Protein AF-A0A660YAD1-F1 (afdb_monomer)

Mean predicted aligned error: 13.76 Å

Secondary structure (DSSP, 8-state):
-------TT-----TT----HHHHHHHHHHHHHHHHHH-TTSS--GGG---SS-SS----TTPPP-TTT-GGGSPPP-

Sequence (78 aa):
MMHDLIPENRIQSDLFDRVDRARSGKLMRTLDEINAAMGPGTLKYAAAGVDPNPRWRTVAEKRSPAYTTNWGQLPEVS

Radius of gyration: 17.52 Å; Cα contacts (8 Å, |Δi|>4): 16; chains: 1; bounding box: 46×35×37 Å

Solvent-accessible surface area (backbone atoms only — not comparable to full-atom values): 5541 Å² total; per-residue (Å²): 137,86,82,70,93,64,59,88,88,64,70,84,78,57,100,80,67,80,75,62,58,70,62,49,53,52,51,51,51,55,50,50,56,48,29,70,74,70,37,84,77,72,74,73,59,74,92,77,54,83,64,91,76,54,96,80,66,95,74,69,87,82,62,72,69,48,60,90,83,34,82,91,45,50,85,84,86,130

pLDDT: mean 73.88, std 10.27, range [37.56, 87.94]

Structure (mmCIF, N/CA/C/O backbone):
data_AF-A0A660YAD1-F1
#
_entry.id   AF-A0A660YAD1-F1
#
loop_
_atom_site.group_PDB
_atom_site.id
_atom_site.type_symbol
_atom_site.label_atom_id
_atom_site.label_alt_id
_atom_site.label_comp_id
_atom_site.label_asym_id
_atom_site.label_entity_id
_atom_site.label_seq_id
_atom_site.pdbx_PDB_ins_code
_atom_site.Cartn_x
_atom_site.Cartn_y
_atom_site.Cartn_z
_atom_site.occupancy
_atom_site.B_iso_or_equiv
_atom_site.auth_seq_id
_atom_site.auth_comp_id
_atom_site.auth_asym_id
_atom_site.auth_atom_id
_atom_site.pdbx_PDB_model_num
ATOM 1 N N . MET A 1 1 ? -3.643 20.862 4.128 1.00 37.56 1 MET A N 1
ATOM 2 C CA . MET A 1 1 ? -4.803 21.009 3.227 1.00 37.56 1 MET A CA 1
ATOM 3 C C . MET A 1 1 ? -4.753 19.862 2.230 1.00 37.56 1 MET A C 1
ATOM 5 O O . MET A 1 1 ? -3.834 19.833 1.425 1.00 37.56 1 MET A O 1
ATOM 9 N N . MET A 1 2 ? -5.623 18.860 2.374 1.00 40.75 2 MET A N 1
ATOM 10 C CA . MET A 1 2 ? -5.638 17.655 1.534 1.00 40.75 2 MET A CA 1
ATOM 11 C C . MET A 1 2 ? -6.661 17.872 0.421 1.00 40.75 2 MET A C 1
ATOM 13 O O . MET A 1 2 ? -7.858 17.788 0.677 1.00 40.75 2 MET A O 1
ATOM 17 N N . HIS A 1 3 ? -6.197 18.231 -0.776 1.00 44.41 3 HIS A N 1
ATOM 18 C CA . HIS A 1 3 ? -7.067 18.272 -1.945 1.00 44.41 3 HIS A CA 1
ATOM 19 C C . HIS A 1 3 ? -7.401 16.844 -2.372 1.00 44.41 3 HIS A C 1
ATOM 21 O O . HIS A 1 3 ? -6.508 16.064 -2.681 1.00 44.41 3 HIS A O 1
ATOM 27 N N . ASP A 1 4 ? -8.698 16.560 -2.301 1.00 57.25 4 ASP A N 1
ATOM 28 C CA . ASP A 1 4 ? -9.493 15.647 -3.111 1.00 57.25 4 ASP A CA 1
ATOM 29 C C . ASP A 1 4 ? -8.930 14.260 -3.430 1.00 57.25 4 ASP A C 1
ATOM 31 O O . ASP A 1 4 ? -7.974 14.068 -4.180 1.00 57.25 4 ASP A O 1
ATOM 35 N N . LEU A 1 5 ? -9.668 13.258 -2.949 1.00 60.59 5 LEU A N 1
ATOM 36 C CA . LEU A 1 5 ? -9.697 11.937 -3.561 1.00 60.59 5 LEU A CA 1
ATOM 37 C C . LEU A 1 5 ? -10.197 12.095 -5.003 1.00 60.59 5 LEU A C 1
ATOM 39 O O . LEU A 1 5 ? -11.397 12.151 -5.265 1.00 60.59 5 LEU A O 1
ATOM 43 N N . ILE A 1 6 ? -9.263 12.208 -5.939 1.00 68.31 6 ILE A N 1
ATOM 44 C CA . ILE A 1 6 ? -9.560 12.209 -7.365 1.00 68.31 6 ILE A CA 1
ATOM 45 C C . ILE A 1 6 ? -9.773 10.769 -7.850 1.00 68.31 6 ILE A C 1
ATOM 47 O O . ILE A 1 6 ? -9.053 9.861 -7.425 1.00 68.31 6 ILE A O 1
ATOM 51 N N . PRO A 1 7 ? -10.745 10.535 -8.747 1.00 67.00 7 PRO A N 1
ATOM 52 C CA . PRO A 1 7 ? -10.901 9.248 -9.410 1.00 67.00 7 PRO A CA 1
ATOM 53 C C . PRO A 1 7 ? -9.590 8.791 -10.061 1.00 67.00 7 PRO A C 1
ATOM 55 O O . PRO A 1 7 ? -8.896 9.600 -10.675 1.00 67.00 7 PRO A O 1
ATOM 58 N N . GLU A 1 8 ? -9.281 7.492 -9.995 1.00 67.06 8 GLU A N 1
ATOM 59 C CA . GLU A 1 8 ? -8.057 6.914 -10.582 1.00 67.06 8 GLU A CA 1
ATOM 60 C C . GLU A 1 8 ? -7.903 7.241 -12.078 1.00 67.06 8 GLU A C 1
ATOM 62 O O . GLU A 1 8 ? -6.792 7.341 -12.586 1.00 67.06 8 GLU A O 1
ATOM 67 N N . ASN A 1 9 ? -9.014 7.474 -12.783 1.00 70.31 9 ASN A N 1
ATOM 68 C CA . ASN A 1 9 ? -9.028 7.837 -14.199 1.00 70.31 9 ASN A CA 1
ATOM 69 C C . ASN A 1 9 ? -8.771 9.332 -14.485 1.00 70.31 9 ASN A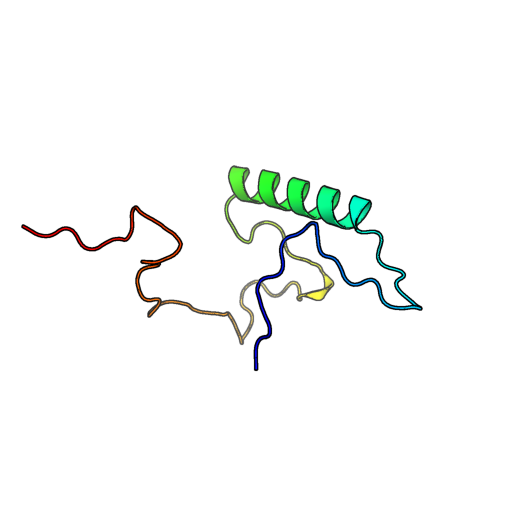 C 1
ATOM 71 O O . ASN A 1 9 ? -8.596 9.696 -15.646 1.00 70.31 9 ASN A O 1
ATOM 75 N N . ARG A 1 10 ? -8.748 10.205 -13.468 1.00 65.81 10 ARG A N 1
ATOM 76 C CA . ARG A 1 10 ? -8.466 11.643 -13.606 1.00 65.81 10 ARG A CA 1
ATOM 77 C C . ARG A 1 10 ? -7.089 11.973 -13.060 1.00 65.81 10 ARG A C 1
ATOM 79 O O . ARG A 1 10 ? -6.938 12.692 -12.079 1.00 65.81 10 ARG A O 1
ATOM 86 N N . ILE A 1 11 ? -6.074 11.446 -13.725 1.00 67.12 11 ILE A N 1
ATOM 87 C CA . ILE A 1 11 ? -4.690 11.760 -13.402 1.00 67.12 11 ILE A CA 1
ATOM 88 C C . ILE A 1 11 ? -4.307 13.028 -14.162 1.00 67.12 11 ILE A C 1
ATOM 90 O O . ILE A 1 11 ? -4.227 13.015 -15.388 1.00 67.12 11 ILE 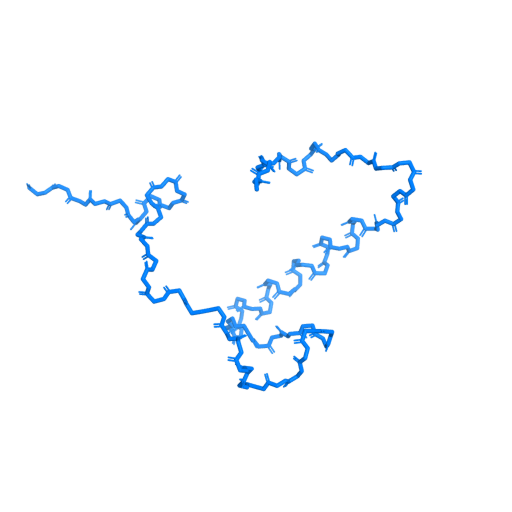A O 1
ATOM 94 N N . GLN A 1 12 ? -4.050 14.120 -13.444 1.00 64.38 12 GLN A N 1
ATOM 95 C CA . GLN A 1 12 ? -3.352 15.260 -14.028 1.00 64.38 12 GLN A CA 1
ATOM 96 C C . GLN A 1 12 ? -1.872 14.884 -14.160 1.00 64.38 12 GLN A C 1
ATOM 98 O O . GLN A 1 12 ? -1.161 14.787 -13.162 1.00 64.38 12 GLN A O 1
ATOM 103 N N . SER A 1 13 ? -1.430 14.604 -15.385 1.00 66.38 13 SER A N 1
ATOM 104 C CA . SER A 1 13 ? -0.017 14.390 -15.695 1.00 66.38 13 SER A CA 1
ATOM 105 C C . SER A 1 13 ? 0.727 15.722 -15.640 1.00 66.38 13 SER A C 1
ATOM 107 O O . SER A 1 13 ? 0.272 16.707 -16.225 1.00 66.38 13 SER A O 1
ATOM 109 N N . ASP A 1 14 ? 1.868 15.750 -14.961 1.00 71.38 14 ASP A N 1
ATOM 110 C CA . ASP A 1 14 ? 2.794 16.880 -15.027 1.00 71.38 14 ASP A CA 1
ATOM 111 C C . ASP A 1 14 ? 3.603 16.824 -16.337 1.00 71.38 14 ASP A C 1
ATOM 113 O O . ASP A 1 14 ? 3.791 15.754 -16.921 1.00 71.38 14 ASP A O 1
ATOM 117 N N . LEU A 1 15 ? 4.119 17.966 -16.793 1.00 74.81 15 LEU A N 1
ATOM 118 C CA . LEU A 1 15 ? 4.925 18.078 -18.015 1.00 74.81 15 LEU A CA 1
ATOM 119 C C . LEU A 1 15 ? 6.187 17.193 -17.967 1.00 74.81 15 LEU A C 1
ATOM 121 O O . LEU A 1 15 ? 6.710 16.794 -19.007 1.00 74.81 15 LEU A O 1
ATOM 125 N N . PHE A 1 16 ? 6.653 16.858 -16.763 1.00 80.00 16 PHE A N 1
ATOM 126 C CA . PHE A 1 16 ? 7.804 15.989 -16.517 1.00 80.00 16 PHE A CA 1
ATOM 127 C C . PHE A 1 16 ? 7.429 14.657 -15.857 1.00 80.00 16 PHE A C 1
ATOM 129 O O . PHE A 1 16 ? 8.275 14.050 -15.194 1.00 80.00 16 PHE A O 1
ATOM 136 N N . ASP A 1 17 ? 6.187 14.188 -16.012 1.00 74.50 17 ASP A N 1
ATOM 137 C CA 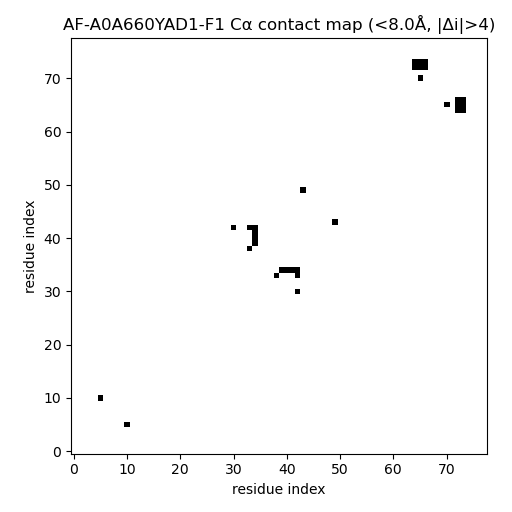. ASP A 1 17 ? 5.767 12.919 -15.418 1.00 74.50 17 ASP A CA 1
ATOM 138 C C . ASP A 1 17 ? 6.581 11.745 -15.998 1.00 74.50 17 ASP A C 1
ATOM 140 O O . ASP A 1 17 ? 6.511 11.410 -17.181 1.00 74.50 17 ASP A O 1
ATOM 144 N N . A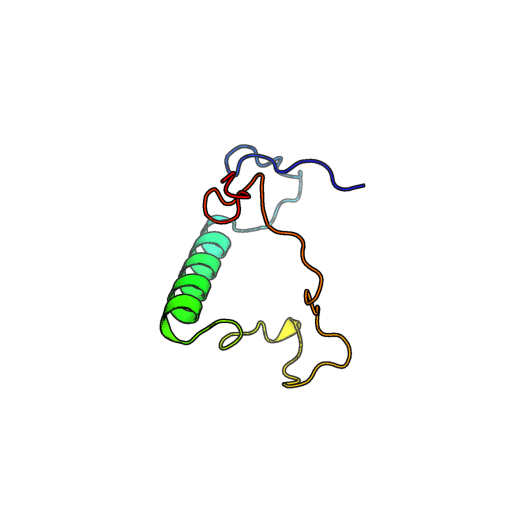RG A 1 18 ? 7.406 11.139 -15.141 1.00 75.50 18 ARG A N 1
ATOM 145 C CA . ARG A 1 18 ? 8.260 9.977 -15.441 1.00 75.50 18 ARG A CA 1
ATOM 146 C C . ARG A 1 18 ? 7.759 8.706 -14.756 1.00 75.50 18 ARG A C 1
ATOM 148 O O . ARG A 1 18 ? 8.472 7.702 -14.725 1.00 75.50 18 ARG A O 1
ATOM 155 N N . VAL A 1 19 ? 6.575 8.750 -14.147 1.00 78.62 19 VAL A N 1
ATOM 156 C CA . VAL A 1 19 ? 6.058 7.646 -13.343 1.00 78.62 19 VAL A CA 1
ATOM 157 C C . VAL A 1 19 ? 5.357 6.629 -14.237 1.00 78.62 19 VAL A C 1
ATOM 159 O O . VAL A 1 19 ? 4.303 6.888 -14.812 1.00 78.62 19 VAL A O 1
ATOM 162 N N . ASP A 1 20 ? 5.899 5.414 -14.287 1.00 80.88 20 ASP A N 1
ATOM 163 C CA . ASP A 1 20 ? 5.220 4.278 -14.910 1.00 80.88 20 ASP A CA 1
ATOM 164 C C . ASP A 1 20 ? 4.094 3.762 -13.994 1.00 80.88 20 ASP A C 1
ATOM 166 O O . ASP A 1 20 ? 4.286 2.920 -13.106 1.00 80.88 20 ASP A O 1
ATOM 170 N N . ARG A 1 21 ? 2.891 4.303 -14.207 1.00 81.25 21 ARG A N 1
ATOM 171 C CA . ARG A 1 21 ? 1.669 3.957 -13.463 1.00 81.25 21 ARG A CA 1
ATOM 172 C C . ARG A 1 21 ? 1.246 2.502 -13.679 1.00 81.25 21 ARG A C 1
ATOM 174 O O . ARG A 1 21 ? 0.732 1.890 -12.747 1.00 81.25 21 ARG A O 1
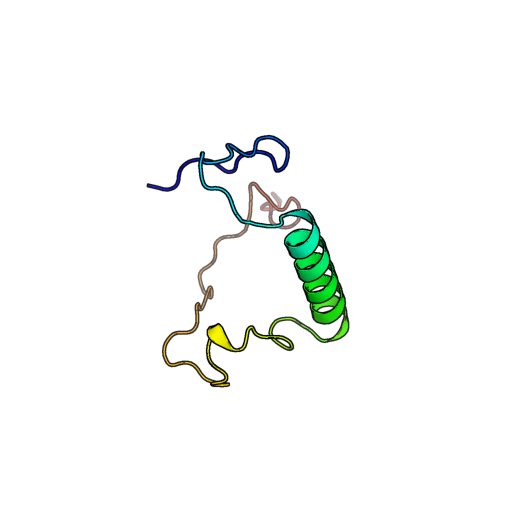ATOM 181 N N . ALA A 1 22 ? 1.486 1.926 -14.860 1.00 82.06 22 ALA A N 1
ATOM 182 C CA . ALA A 1 22 ? 1.113 0.542 -15.157 1.00 82.06 22 ALA A CA 1
ATOM 183 C C . ALA A 1 22 ? 1.961 -0.441 -14.340 1.00 82.06 22 ALA A C 1
ATOM 185 O O . ALA A 1 22 ? 1.433 -1.369 -13.713 1.00 82.06 22 ALA A O 1
ATOM 186 N N . ARG A 1 23 ? 3.273 -0.190 -14.277 1.00 83.12 23 ARG A N 1
ATOM 187 C CA . ARG A 1 23 ? 4.191 -0.938 -13.415 1.00 83.12 23 ARG A CA 1
ATOM 188 C C . ARG A 1 23 ? 3.853 -0.751 -11.938 1.00 83.12 23 ARG A C 1
ATOM 190 O O . ARG A 1 23 ? 3.825 -1.737 -11.203 1.00 83.12 23 ARG A O 1
ATOM 197 N N . SER A 1 24 ? 3.568 0.484 -11.521 1.00 82.69 24 SER A N 1
ATOM 198 C CA . SER A 1 24 ? 3.182 0.804 -10.141 1.00 82.69 24 SER A CA 1
ATOM 199 C C . SER A 1 24 ? 1.903 0.069 -9.718 1.00 82.69 24 SER A C 1
ATOM 201 O O . SER A 1 24 ? 1.886 -0.597 -8.685 1.00 82.69 24 SER A O 1
ATOM 203 N N . GLY A 1 25 ? 0.868 0.075 -10.564 1.00 85.38 25 GLY A N 1
ATOM 204 C CA . GLY A 1 25 ? -0.382 -0.639 -10.302 1.00 85.38 25 GLY A CA 1
ATOM 205 C C . GLY A 1 25 ? -0.203 -2.157 -10.224 1.00 85.38 25 GLY A C 1
ATOM 206 O O . GLY A 1 25 ? -0.794 -2.803 -9.362 1.00 85.38 25 GLY A O 1
ATOM 207 N N . LYS A 1 26 ? 0.651 -2.748 -11.074 1.00 87.19 26 LYS A N 1
ATOM 208 C CA . LYS A 1 26 ? 0.983 -4.180 -10.977 1.00 87.19 26 LYS A CA 1
ATOM 209 C C . LYS A 1 26 ? 1.698 -4.503 -9.662 1.00 87.19 26 LYS A C 1
ATOM 211 O O . LYS A 1 26 ? 1.342 -5.482 -9.019 1.00 87.19 26 LYS A O 1
ATOM 216 N N . LEU A 1 27 ? 2.666 -3.676 -9.265 1.00 85.75 27 LEU A N 1
ATOM 217 C CA . LEU A 1 27 ? 3.387 -3.834 -8.003 1.00 85.75 27 LEU A CA 1
ATOM 218 C C . LEU A 1 27 ? 2.444 -3.752 -6.795 1.00 85.75 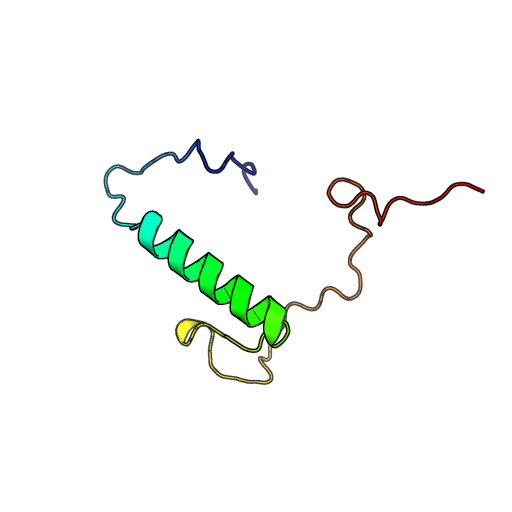27 LEU A C 1
ATOM 220 O O . LEU A 1 27 ? 2.520 -4.615 -5.925 1.00 85.75 27 LEU A O 1
ATOM 224 N N . MET A 1 28 ? 1.551 -2.755 -6.754 1.00 84.81 28 MET A N 1
ATOM 225 C CA . MET A 1 28 ? 0.581 -2.611 -5.662 1.00 84.81 28 MET A CA 1
ATOM 226 C C . MET A 1 28 ? -0.338 -3.828 -5.561 1.00 84.81 28 MET A C 1
ATOM 228 O O . MET A 1 28 ? -0.455 -4.390 -4.479 1.00 84.81 28 MET A O 1
ATOM 232 N N . ARG A 1 29 ? -0.888 -4.314 -6.685 1.00 87.81 29 ARG A N 1
ATOM 233 C CA . ARG A 1 29 ? -1.725 -5.527 -6.684 1.00 87.81 29 ARG A CA 1
ATOM 234 C C . ARG A 1 29 ? -0.995 -6.743 -6.118 1.00 87.81 29 ARG A C 1
ATOM 236 O O . ARG A 1 29 ? -1.545 -7.442 -5.278 1.00 87.81 29 ARG A O 1
ATOM 243 N N . THR A 1 30 ? 0.252 -6.973 -6.528 1.00 87.56 30 THR A N 1
ATOM 244 C CA . THR A 1 30 ? 1.045 -8.093 -6.000 1.00 87.56 30 THR A CA 1
ATOM 245 C C . THR A 1 30 ? 1.330 -7.939 -4.504 1.00 87.56 30 THR A C 1
ATOM 247 O O . THR A 1 30 ? 1.292 -8.921 -3.769 1.00 87.56 30 THR A O 1
ATOM 250 N N . LEU A 1 31 ? 1.597 -6.719 -4.028 1.00 84.56 31 LEU A N 1
ATOM 251 C CA . LEU A 1 31 ? 1.755 -6.465 -2.594 1.00 84.56 31 LEU A CA 1
ATOM 252 C C . LEU A 1 31 ? 0.461 -6.751 -1.825 1.00 84.56 31 LEU A C 1
ATOM 254 O O . LEU A 1 31 ? 0.520 -7.376 -0.768 1.00 84.56 31 LEU A O 1
ATOM 258 N N . ASP A 1 32 ? -0.686 -6.334 -2.357 1.00 83.38 32 ASP A N 1
ATOM 259 C CA . ASP A 1 32 ? -1.994 -6.558 -1.738 1.00 83.38 32 ASP A CA 1
ATOM 260 C C . ASP A 1 32 ? -2.350 -8.048 -1.681 1.00 83.38 32 ASP A C 1
ATOM 262 O O . ASP A 1 32 ? -2.788 -8.527 -0.637 1.00 83.38 32 ASP A O 1
ATOM 266 N N . GLU A 1 33 ? -2.086 -8.804 -2.752 1.00 87.94 33 GLU A N 1
ATOM 267 C CA . GLU A 1 33 ? -2.263 -10.263 -2.788 1.00 87.94 33 GLU A CA 1
ATOM 268 C C . GLU A 1 33 ? -1.445 -10.961 -1.695 1.00 87.94 33 GLU A C 1
ATOM 270 O O . GLU A 1 33 ? -1.957 -11.817 -0.969 1.00 87.94 33 GLU A O 1
ATOM 275 N N . ILE A 1 34 ? -0.179 -10.570 -1.527 1.00 85.25 34 ILE A N 1
ATOM 276 C CA . ILE A 1 34 ? 0.681 -11.180 -0.510 1.00 85.25 34 ILE A CA 1
ATOM 277 C C . ILE A 1 34 ? 0.259 -10.742 0.897 1.00 85.25 34 ILE A C 1
ATOM 279 O O . ILE A 1 34 ? 0.227 -11.569 1.808 1.00 85.25 34 ILE A O 1
ATOM 283 N N . ASN A 1 35 ? -0.118 -9.475 1.086 1.00 83.12 35 ASN A N 1
ATOM 284 C CA . ASN A 1 35 ? -0.644 -8.986 2.362 1.00 83.12 35 ASN A CA 1
ATOM 285 C C . ASN A 1 35 ? -1.963 -9.681 2.744 1.00 83.12 35 ASN A C 1
ATOM 287 O O . ASN A 1 35 ? -2.191 -9.925 3.928 1.00 83.12 35 ASN A O 1
ATOM 291 N N . ALA A 1 36 ? -2.811 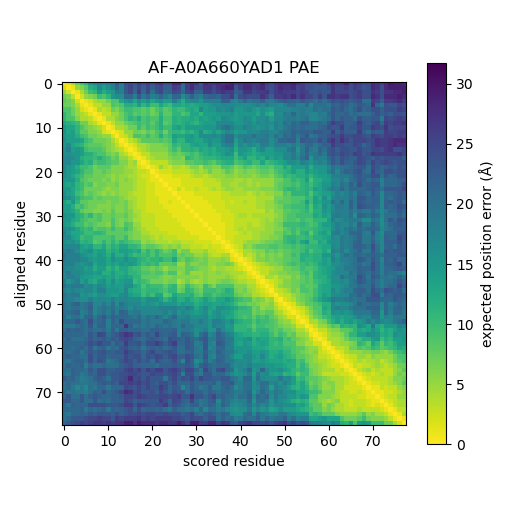-10.036 1.773 1.00 82.44 36 ALA A N 1
ATOM 292 C CA . ALA A 1 36 ? -4.029 -10.806 2.018 1.00 82.44 36 ALA A CA 1
ATOM 293 C C . ALA A 1 36 ? -3.719 -12.243 2.470 1.00 82.44 36 ALA A C 1
ATOM 295 O O . ALA A 1 36 ? -4.398 -12.767 3.350 1.00 82.44 36 ALA A O 1
ATOM 296 N N . ALA A 1 37 ? -2.678 -12.864 1.907 1.00 84.94 37 ALA A N 1
ATOM 297 C CA . ALA A 1 37 ? -2.288 -14.233 2.241 1.00 84.94 37 ALA A CA 1
ATOM 298 C C . ALA A 1 37 ? -1.488 -14.347 3.553 1.00 84.94 37 ALA A C 1
ATOM 300 O O . ALA A 1 37 ? -1.672 -15.301 4.306 1.00 84.94 37 ALA A O 1
ATOM 301 N N . MET A 1 38 ? -0.584 -13.402 3.823 1.00 80.50 38 MET A N 1
ATOM 302 C CA . MET A 1 38 ? 0.386 -13.482 4.928 1.00 80.50 38 MET A CA 1
ATOM 303 C C . MET A 1 38 ? 0.128 -12.477 6.056 1.00 80.50 38 MET A C 1
ATOM 305 O O . MET A 1 38 ? 0.865 -12.454 7.039 1.00 80.50 38 MET A O 1
ATOM 309 N N . GLY A 1 39 ? -0.896 -11.637 5.928 1.00 77.12 39 GLY A N 1
ATOM 310 C CA . GLY A 1 39 ? -1.218 -10.588 6.887 1.00 77.12 39 GLY A CA 1
ATOM 311 C C . GLY A 1 39 ? -0.488 -9.260 6.621 1.00 77.12 39 GLY A C 1
ATOM 312 O O . GLY A 1 39 ? 0.550 -9.214 5.952 1.00 77.12 39 GLY A O 1
ATOM 313 N N . PRO A 1 40 ? -1.040 -8.147 7.137 1.00 70.69 40 PRO A N 1
ATOM 314 C CA . PRO A 1 40 ? -0.522 -6.808 6.888 1.00 70.69 40 PRO A CA 1
ATOM 315 C C . PRO A 1 40 ? 0.854 -6.596 7.530 1.00 70.69 40 PRO A C 1
ATOM 317 O O . PRO A 1 40 ? 1.072 -6.908 8.699 1.00 70.69 40 PRO A O 1
ATOM 320 N N . GLY A 1 41 ? 1.774 -5.992 6.773 1.00 69.12 41 GLY A N 1
ATOM 321 C CA . GLY A 1 41 ? 3.116 -5.645 7.254 1.00 69.12 41 GLY A CA 1
ATOM 322 C C . GLY A 1 41 ? 4.172 -6.738 7.070 1.00 69.12 41 GLY A C 1
ATOM 323 O O . GLY A 1 41 ? 5.311 -6.533 7.496 1.00 69.12 41 GLY A O 1
ATOM 324 N N . THR A 1 42 ? 3.822 -7.849 6.413 1.00 70.94 42 THR A N 1
ATOM 325 C CA . THR A 1 42 ? 4.764 -8.914 6.030 1.00 70.94 42 THR A CA 1
ATOM 326 C C . THR A 1 42 ? 5.758 -8.437 4.972 1.00 70.94 42 THR A C 1
ATOM 328 O O . THR A 1 42 ? 6.951 -8.720 5.066 1.00 70.94 42 THR A O 1
ATOM 331 N N . LEU A 1 43 ? 5.295 -7.645 4.000 1.00 74.69 43 LEU A N 1
ATOM 332 C CA . LEU A 1 43 ? 6.146 -6.970 3.022 1.00 74.69 43 LEU A CA 1
ATOM 333 C C . LEU A 1 43 ? 6.250 -5.483 3.337 1.00 74.69 43 LEU A C 1
ATOM 335 O O . LEU A 1 43 ? 5.256 -4.803 3.591 1.00 74.69 43 LEU A O 1
ATOM 339 N N . LYS A 1 44 ? 7.480 -4.974 3.294 1.00 70.69 44 LYS A N 1
ATOM 340 C CA . LYS A 1 44 ? 7.795 -3.566 3.526 1.00 70.69 44 LYS A CA 1
ATOM 341 C C . LYS A 1 44 ? 8.761 -3.096 2.453 1.00 70.69 44 LYS A C 1
ATOM 343 O O . LYS A 1 44 ? 9.667 -3.828 2.057 1.00 70.69 44 LYS A O 1
ATOM 348 N N . TYR A 1 45 ? 8.584 -1.864 1.992 1.00 73.06 45 TYR A N 1
ATOM 349 C CA . TYR A 1 45 ? 9.568 -1.240 1.119 1.00 73.06 45 TYR A CA 1
ATOM 350 C C . TYR A 1 45 ? 10.887 -1.087 1.874 1.00 73.06 45 TYR A C 1
ATOM 352 O O . TYR A 1 45 ? 10.903 -0.533 2.968 1.00 73.06 45 TYR A O 1
ATOM 360 N N . ALA A 1 46 ? 12.001 -1.508 1.271 1.00 72.81 46 ALA A N 1
ATOM 361 C CA . ALA A 1 46 ? 13.326 -1.342 1.876 1.00 72.81 46 ALA A CA 1
ATOM 362 C C . ALA A 1 46 ? 13.634 0.135 2.200 1.00 72.81 46 ALA A C 1
ATOM 364 O O . ALA A 1 46 ? 14.251 0.439 3.217 1.00 72.81 46 ALA A O 1
ATOM 365 N N . ALA A 1 47 ? 13.123 1.058 1.377 1.00 71.31 47 ALA A N 1
ATOM 366 C CA . ALA A 1 47 ? 13.229 2.500 1.591 1.00 71.31 47 ALA A CA 1
ATOM 367 C C . ALA A 1 47 ? 12.465 3.012 2.831 1.00 71.31 47 ALA A C 1
ATOM 369 O O . ALA A 1 47 ? 12.783 4.086 3.328 1.00 71.31 47 ALA A O 1
ATOM 370 N N . ALA A 1 48 ? 11.486 2.260 3.348 1.00 66.94 48 ALA A N 1
ATOM 371 C CA . ALA A 1 48 ? 10.750 2.607 4.567 1.00 66.94 48 ALA A CA 1
ATOM 372 C C . ALA A 1 48 ? 11.510 2.234 5.857 1.00 66.94 48 ALA A C 1
ATOM 374 O O . ALA A 1 48 ? 11.033 2.516 6.955 1.00 66.94 48 ALA A O 1
ATOM 375 N N . GLY A 1 49 ? 12.692 1.620 5.729 1.00 67.00 49 GLY A N 1
ATOM 376 C CA . GLY A 1 49 ? 13.465 1.090 6.846 1.00 67.00 49 GLY A CA 1
ATOM 377 C C . GLY A 1 49 ? 13.046 -0.337 7.205 1.00 67.00 49 GLY A C 1
ATOM 378 O O . GLY A 1 49 ? 11.874 -0.705 7.158 1.00 67.00 49 GLY A O 1
ATOM 379 N N . VAL A 1 50 ? 14.033 -1.159 7.560 1.00 71.44 50 VAL A N 1
ATOM 380 C CA . VAL A 1 50 ? 13.845 -2.578 7.918 1.00 71.44 50 VAL A CA 1
ATOM 381 C C . VAL A 1 50 ? 13.609 -2.793 9.412 1.00 71.44 50 VAL A C 1
ATOM 383 O O . VAL A 1 50 ? 13.507 -3.934 9.852 1.00 71.44 50 VAL A O 1
ATOM 386 N N . ASP A 1 51 ? 13.535 -1.714 10.194 1.00 72.19 51 ASP A N 1
ATOM 387 C CA . ASP A 1 51 ? 13.351 -1.804 11.637 1.00 72.19 51 ASP A CA 1
ATOM 388 C C . ASP A 1 51 ? 12.000 -2.482 11.948 1.00 72.19 51 ASP A C 1
ATOM 390 O O . ASP A 1 51 ? 10.941 -1.993 11.526 1.00 72.19 51 ASP A O 1
ATOM 394 N N . PRO A 1 52 ? 11.998 -3.634 12.642 1.00 64.75 52 PRO A N 1
ATOM 395 C CA . PRO A 1 52 ? 10.765 -4.295 13.048 1.00 64.75 52 PRO A CA 1
ATOM 396 C C . PRO A 1 52 ? 9.977 -3.487 14.092 1.00 64.75 52 PRO A C 1
ATOM 398 O O . PRO A 1 52 ? 8.762 -3.679 14.187 1.00 64.75 52 PRO A O 1
ATOM 401 N N . ASN A 1 53 ? 10.617 -2.567 14.827 1.00 63.59 53 ASN A N 1
ATOM 402 C CA . ASN A 1 53 ? 9.988 -1.725 15.844 1.00 63.59 53 ASN A CA 1
ATOM 403 C C . ASN A 1 53 ? 10.349 -0.235 15.663 1.00 63.59 53 ASN A C 1
ATOM 405 O O . ASN A 1 53 ? 11.045 0.349 16.499 1.00 63.59 53 ASN A O 1
ATOM 409 N N . PRO A 1 54 ? 9.869 0.410 14.583 1.00 67.81 54 PRO A N 1
ATOM 410 C CA . PRO A 1 54 ? 10.188 1.804 14.314 1.00 67.81 54 PRO A CA 1
ATOM 411 C C . PRO A 1 54 ? 9.687 2.693 15.459 1.00 67.81 54 PRO A C 1
ATOM 413 O O . PRO A 1 54 ? 8.531 2.596 15.875 1.00 67.81 54 PRO A O 1
ATOM 416 N N . ARG A 1 55 ? 10.545 3.613 15.928 1.00 63.97 55 ARG A N 1
ATOM 417 C CA . ARG A 1 55 ? 10.222 4.592 16.992 1.00 63.97 55 ARG A CA 1
ATOM 418 C C . ARG A 1 55 ? 8.947 5.394 16.713 1.00 63.97 55 ARG A C 1
ATOM 420 O O . ARG A 1 55 ? 8.307 5.866 17.647 1.00 63.97 55 ARG A O 1
ATOM 427 N N . TRP A 1 56 ? 8.581 5.527 15.440 1.00 63.84 56 TRP A N 1
ATOM 428 C CA . TRP A 1 56 ? 7.341 6.144 14.991 1.00 63.84 56 TRP A CA 1
ATOM 429 C C . TRP A 1 56 ? 6.546 5.142 14.156 1.00 63.84 56 TRP A C 1
ATOM 431 O O . TRP A 1 56 ? 6.760 4.998 12.954 1.00 63.84 56 TRP A O 1
ATOM 441 N N . ARG A 1 57 ? 5.619 4.440 14.810 1.00 65.94 57 ARG A N 1
ATOM 442 C CA . ARG A 1 57 ? 4.586 3.632 14.157 1.00 65.94 57 ARG A CA 1
ATOM 443 C C . ARG A 1 57 ? 3.277 4.410 14.199 1.00 65.94 57 ARG A C 1
ATOM 445 O O . ARG A 1 57 ? 2.892 4.901 15.257 1.00 65.94 57 ARG A O 1
ATOM 452 N N . THR A 1 58 ? 2.583 4.525 13.072 1.00 67.69 58 THR A N 1
ATOM 453 C CA . THR A 1 58 ? 1.219 5.061 13.047 1.00 67.69 58 THR A CA 1
ATOM 454 C C . THR A 1 58 ? 0.302 4.102 13.802 1.00 67.69 58 THR A C 1
ATOM 456 O O . THR A 1 58 ? -0.030 3.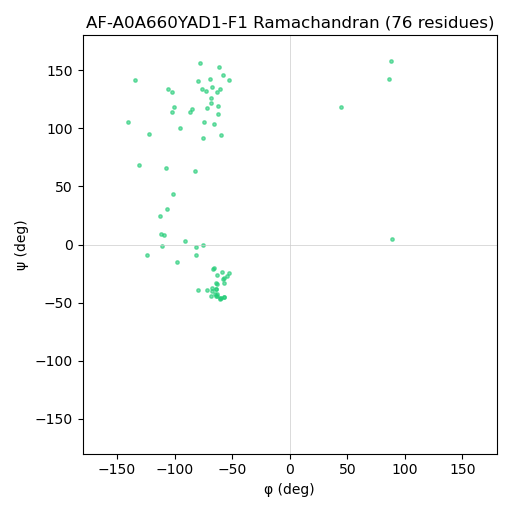021 13.324 1.00 67.69 58 THR A O 1
ATOM 459 N N . VAL A 1 59 ? -0.068 4.481 15.024 1.00 65.50 59 VAL A N 1
ATOM 460 C CA . VAL A 1 59 ? -0.98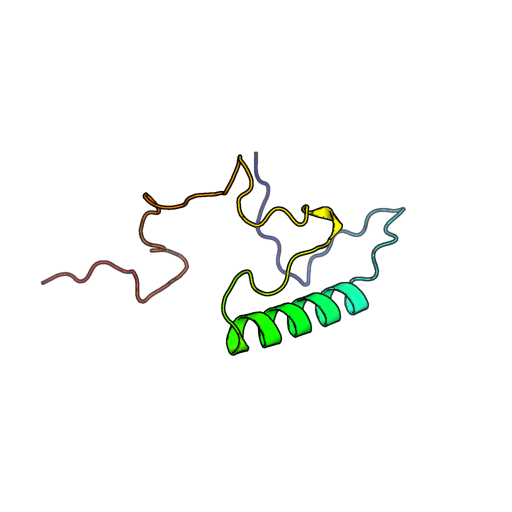2 3.728 15.885 1.00 65.50 59 VAL A CA 1
ATOM 461 C C . VAL A 1 59 ? -2.348 4.402 15.819 1.00 65.50 59 VAL A C 1
ATOM 463 O O . VAL A 1 59 ? -2.510 5.544 16.242 1.00 65.50 59 VAL A O 1
ATOM 466 N N . ALA A 1 60 ? -3.335 3.706 15.257 1.00 71.81 60 ALA A N 1
ATOM 467 C CA . ALA A 1 60 ? -4.700 4.204 15.087 1.00 71.81 60 ALA A CA 1
ATOM 468 C C . ALA A 1 60 ? -5.656 3.623 16.148 1.00 71.81 60 ALA A C 1
ATOM 470 O O . ALA A 1 60 ? -6.768 3.213 15.830 1.00 71.81 60 ALA A O 1
ATOM 471 N N . GLU A 1 61 ? -5.224 3.573 17.411 1.00 72.31 61 GLU A N 1
ATOM 472 C CA . GLU A 1 61 ? -5.998 2.997 18.529 1.00 72.31 61 GLU A CA 1
ATOM 473 C C . GLU A 1 61 ? -7.309 3.740 18.818 1.00 72.31 61 GLU A C 1
ATOM 475 O O . GLU A 1 61 ? -8.263 3.146 19.307 1.00 72.31 61 GLU A O 1
ATOM 480 N N . LYS A 1 62 ? -7.383 5.033 18.484 1.00 77.25 62 LYS A N 1
ATOM 481 C CA . LYS A 1 62 ? -8.586 5.867 18.648 1.00 77.25 62 LYS A CA 1
ATOM 482 C C . LYS A 1 62 ? -9.280 6.178 17.323 1.00 77.25 62 LYS A C 1
ATOM 484 O O . LYS A 1 62 ? -9.843 7.259 17.157 1.00 77.25 62 LYS A O 1
ATOM 489 N N . ARG A 1 63 ? -9.198 5.280 16.339 1.00 75.88 63 ARG A N 1
ATOM 490 C CA . ARG A 1 63 ? -9.879 5.492 15.058 1.00 75.88 63 ARG A CA 1
ATOM 491 C C . ARG A 1 63 ? -11.390 5.401 15.264 1.00 75.88 63 ARG A C 1
ATOM 493 O O . ARG A 1 63 ? -11.883 4.372 15.716 1.00 75.88 63 ARG A O 1
ATOM 500 N N . SER A 1 64 ? -12.118 6.461 14.914 1.00 78.69 64 SER A N 1
ATOM 501 C CA . SER A 1 64 ? -13.579 6.407 14.855 1.00 78.69 64 SER A CA 1
ATOM 502 C C . SER A 1 64 ? -14.026 5.376 13.811 1.00 78.69 64 SER A C 1
ATOM 504 O O . SER A 1 64 ? -13.299 5.151 12.835 1.00 78.69 64 SER A O 1
ATOM 506 N N . PRO A 1 65 ? -15.212 4.768 13.963 1.00 79.88 65 PRO A N 1
ATOM 507 C CA . PRO A 1 65 ? -15.742 3.886 12.937 1.00 79.88 65 PRO A CA 1
ATOM 508 C C . PRO A 1 65 ? -15.885 4.628 11.600 1.00 79.88 65 PRO A C 1
ATOM 510 O O . PRO A 1 65 ? -16.131 5.836 11.543 1.00 79.88 65 PRO A O 1
ATOM 513 N N . ALA A 1 66 ? -15.660 3.907 10.510 1.00 82.06 66 ALA A N 1
ATOM 514 C CA . ALA A 1 66 ? -15.611 4.430 9.155 1.00 82.06 66 ALA A CA 1
ATOM 515 C C . ALA A 1 66 ? -17.024 4.570 8.566 1.00 82.06 66 ALA A C 1
ATOM 517 O O . ALA A 1 66 ? -17.364 3.917 7.582 1.00 82.06 66 ALA A O 1
ATOM 518 N N . TYR A 1 67 ? -17.843 5.434 9.168 1.00 80.75 67 TYR A N 1
ATOM 519 C CA . TYR A 1 67 ? -19.272 5.574 8.859 1.00 80.75 67 TYR A CA 1
ATOM 520 C C . TYR A 1 67 ? -19.580 5.894 7.389 1.00 80.75 67 TYR A C 1
ATOM 522 O O . TYR A 1 67 ? -20.639 5.539 6.890 1.00 80.75 67 TYR A O 1
ATOM 530 N N . THR A 1 68 ? -18.670 6.570 6.687 1.00 76.06 68 THR A N 1
ATOM 531 C CA . THR A 1 68 ? -18.883 7.012 5.300 1.00 76.06 68 THR A CA 1
ATOM 532 C C . THR A 1 68 ? -18.268 6.087 4.257 1.00 76.06 68 THR A C 1
ATOM 534 O O . THR A 1 68 ? -18.597 6.199 3.080 1.00 76.06 68 THR A O 1
ATOM 537 N N . THR A 1 69 ? -17.370 5.185 4.659 1.00 77.88 69 THR A N 1
ATOM 538 C CA . THR A 1 69 ? -16.607 4.335 3.729 1.00 77.88 69 THR A CA 1
ATOM 539 C C . THR A 1 69 ? -16.763 2.842 4.000 1.00 77.88 69 THR A C 1
ATOM 541 O O . THR A 1 69 ? -16.348 2.034 3.173 1.00 77.88 69 THR A O 1
ATOM 544 N N . ASN A 1 70 ? -17.386 2.452 5.117 1.00 78.62 70 ASN A N 1
ATOM 545 C CA . ASN A 1 70 ? -17.666 1.063 5.457 1.00 78.62 70 ASN A CA 1
ATOM 546 C C . ASN A 1 70 ? -19.059 0.917 6.091 1.00 78.62 70 ASN A C 1
ATOM 548 O O . ASN A 1 70 ? -19.256 1.225 7.266 1.00 78.62 70 ASN A O 1
ATOM 552 N N . TRP A 1 71 ? -20.005 0.377 5.319 1.00 82.25 71 TRP A N 1
ATOM 553 C CA . TRP A 1 71 ? -21.387 0.132 5.749 1.00 82.25 71 TRP A CA 1
ATOM 554 C C . TRP A 1 71 ? -21.496 -0.783 6.977 1.00 82.25 71 TRP A C 1
ATOM 556 O O . TRP A 1 71 ? -22.399 -0.602 7.785 1.00 82.25 71 TRP A O 1
ATOM 566 N N . GLY A 1 72 ? -20.553 -1.711 7.172 1.00 86.19 72 GLY A N 1
ATOM 567 C CA . GLY A 1 72 ? -20.525 -2.603 8.339 1.00 86.19 72 GLY A CA 1
ATOM 568 C C . GLY A 1 72 ? -20.050 -1.942 9.637 1.00 86.19 72 GLY A C 1
ATOM 569 O O . GLY A 1 72 ? -19.940 -2.612 10.656 1.00 86.19 72 GLY A O 1
ATOM 570 N N . GLN A 1 73 ? -19.711 -0.650 9.604 1.00 83.94 73 GLN A N 1
ATOM 571 C CA . GLN A 1 73 ? -19.309 0.133 10.777 1.00 83.94 73 GLN A CA 1
ATOM 572 C C . GLN A 1 73 ? -20.338 1.210 11.143 1.00 83.94 73 GLN A C 1
ATOM 574 O O . GLN A 1 73 ? -20.049 2.071 11.975 1.00 83.94 73 GLN A O 1
ATOM 579 N N . LEU A 1 74 ? -21.517 1.186 10.514 1.00 85.38 74 LEU A N 1
ATOM 580 C CA . LEU A 1 74 ? -22.620 2.068 10.870 1.00 85.38 74 LEU A CA 1
ATOM 581 C C . LEU A 1 74 ? -23.198 1.685 12.240 1.00 85.38 74 LEU A C 1
ATOM 583 O O . LEU A 1 74 ? -23.276 0.500 12.559 1.00 85.38 74 LEU A O 1
ATOM 587 N N . PRO A 1 75 ? -23.597 2.671 13.058 1.00 81.06 75 PRO A N 1
ATOM 588 C CA . PRO A 1 75 ? -24.232 2.394 14.334 1.00 81.06 75 PRO A CA 1
ATOM 589 C C . PRO A 1 75 ? -25.616 1.779 14.093 1.00 81.06 75 PRO A C 1
ATOM 591 O O . PRO A 1 75 ? -26.441 2.352 13.380 1.00 81.06 75 PRO A O 1
ATOM 594 N N . GLU A 1 76 ? -25.863 0.614 14.688 1.00 81.19 76 GLU A N 1
ATOM 595 C CA . GLU A 1 76 ? -27.188 -0.003 14.708 1.00 81.19 76 GLU A CA 1
ATOM 596 C C . GLU A 1 76 ? -28.073 0.724 15.726 1.00 81.19 76 GLU A C 1
ATOM 598 O O . GLU A 1 76 ? -27.643 1.027 16.841 1.00 81.19 76 GLU A O 1
ATOM 603 N N . VAL A 1 77 ? -29.306 1.034 15.325 1.00 71.62 77 VAL A N 1
ATOM 604 C CA . VAL A 1 77 ? -30.315 1.645 16.195 1.00 71.62 77 VAL A CA 1
ATOM 605 C C . VAL A 1 77 ? -31.250 0.534 16.659 1.00 71.62 77 VAL A C 1
ATOM 607 O O . VAL A 1 77 ? -31.876 -0.117 15.821 1.00 71.62 77 VAL A O 1
ATOM 610 N N . SER A 1 78 ? -31.306 0.306 17.971 1.00 56.25 78 SER A N 1
ATOM 611 C CA . SER A 1 78 ? -32.249 -0.600 18.638 1.00 56.25 78 SER A CA 1
ATOM 612 C C . SER A 1 78 ? -33.485 0.116 19.171 1.00 56.25 78 SER A C 1
ATOM 614 O O . SER A 1 78 ? -33.403 1.330 19.468 1.00 56.25 78 SER A O 1
#

Foldseek 3Di:
DDDDPDPPVPDDADPPDPDPVVVVVVVVVVVVVVCVVPNPPPDDDVVVPPDPDDPDDPDPVPPQFPCPPDVVRNDDDD